Protein AF-A0A096H043-F1 (afdb_monomer_lite)

Radius of gyration: 23.47 Å; chains: 1; bounding box: 69×24×52 Å

pLDDT: mean 88.76, std 13.96, range [40.0, 97.38]

Organism: Comamonas testosteroni (NCBI:txid285)

Foldseek 3Di:
DLVVLLVVLLVQLVVQLVVDDPVVCVVQVVDSLSSGDPVSNVSNVVSVVPDDDPVVVVVVVVVVVVVVVVVVVPDDPDPPDD

Sequence (82 aa):
MVVQRIDEISALGEGRKREASDRFVALHGGATVDFLTQEELAEMHTLKMKLPTFTQLRQEANERLKARIASRKRGPKANSVV

Structure (mmCIF, N/CA/C/O backbone):
data_AF-A0A096H043-F1
#
_entry.id   AF-A0A096H043-F1
#
loop_
_atom_site.group_PDB
_atom_site.id
_atom_site.type_symbol
_atom_site.label_atom_id
_atom_site.label_alt_id
_atom_site.label_comp_id
_atom_site.label_asym_id
_atom_site.label_entity_id
_atom_site.label_seq_id
_atom_site.pdbx_PDB_ins_code
_atom_site.Cartn_x
_atom_site.Cartn_y
_atom_site.Cartn_z
_atom_site.occupancy
_atom_site.B_iso_or_equiv
_atom_site.auth_seq_id
_atom_site.auth_comp_id
_atom_site.auth_asym_id
_atom_site.auth_atom_id
_atom_site.pdbx_PDB_model_num
ATOM 1 N N . MET A 1 1 ? -12.930 4.005 -6.939 1.00 81.56 1 MET A N 1
ATOM 2 C CA . MET A 1 1 ? -12.666 4.244 -5.487 1.00 81.56 1 MET A CA 1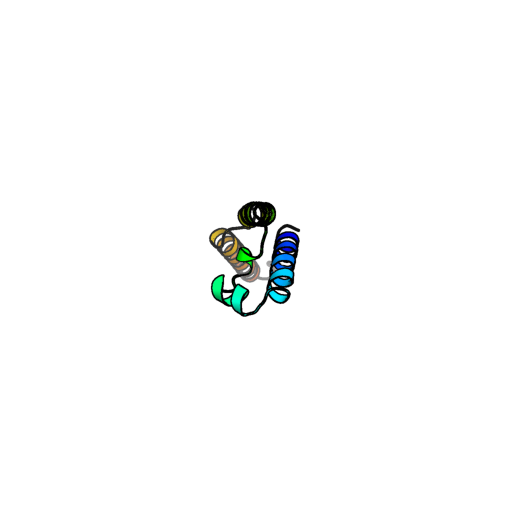
ATOM 3 C C . MET A 1 1 ? -11.159 4.405 -5.256 1.00 81.56 1 MET A C 1
ATOM 5 O O . MET A 1 1 ? -10.410 3.910 -6.082 1.00 81.56 1 MET A O 1
ATOM 9 N N . VAL A 1 2 ? -10.690 5.065 -4.180 1.00 91.44 2 VAL A N 1
ATOM 10 C CA . VAL A 1 2 ? -9.234 5.273 -3.930 1.00 91.44 2 VAL A CA 1
ATOM 11 C C . VAL A 1 2 ? -8.459 3.950 -3.917 1.00 91.44 2 VAL A C 1
ATOM 13 O O . VAL A 1 2 ? -7.439 3.844 -4.584 1.00 91.44 2 VAL A O 1
ATOM 16 N N . VAL A 1 3 ? -8.983 2.934 -3.224 1.00 93.75 3 VAL A N 1
ATOM 17 C CA . VAL A 1 3 ? -8.381 1.588 -3.161 1.00 93.75 3 VAL A CA 1
ATOM 18 C C . VAL A 1 3 ? 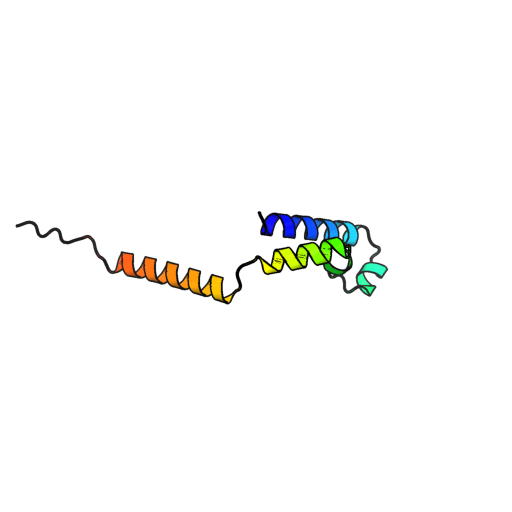-8.293 0.952 -4.550 1.00 93.75 3 VAL A C 1
ATOM 20 O O . VAL A 1 3 ? -7.215 0.556 -4.961 1.00 93.75 3 VAL A O 1
ATOM 23 N N . GLN A 1 4 ? -9.383 0.981 -5.319 1.00 96.38 4 GLN A N 1
ATOM 24 C CA . GLN A 1 4 ? -9.411 0.451 -6.687 1.00 96.38 4 GLN A CA 1
ATOM 25 C C . GLN A 1 4 ? -8.323 1.067 -7.580 1.00 96.38 4 GLN A C 1
ATOM 27 O O . GLN A 1 4 ? -7.683 0.356 -8.345 1.00 96.38 4 GLN A O 1
ATOM 32 N N . ARG A 1 5 ? -8.066 2.376 -7.456 1.00 96.44 5 ARG A N 1
ATOM 33 C CA . ARG A 1 5 ? -7.007 3.031 -8.234 1.00 96.44 5 ARG A CA 1
ATOM 34 C C . ARG A 1 5 ? -5.603 2.599 -7.792 1.00 96.44 5 ARG A C 1
ATOM 36 O O . ARG A 1 5 ? -4.721 2.444 -8.628 1.00 96.44 5 ARG A O 1
ATOM 43 N N . ILE A 1 6 ? -5.394 2.380 -6.493 1.00 96.38 6 ILE A N 1
ATOM 44 C CA . ILE A 1 6 ? -4.139 1.813 -5.972 1.00 96.38 6 ILE A CA 1
ATOM 45 C C . ILE A 1 6 ? -3.929 0.392 -6.515 1.00 96.38 6 ILE A C 1
ATOM 47 O O . ILE A 1 6 ? -2.809 0.052 -6.899 1.00 96.38 6 ILE A O 1
ATOM 51 N N . ASP A 1 7 ? -4.992 -0.411 -6.584 1.00 96.62 7 ASP A N 1
ATOM 52 C CA . ASP A 1 7 ? -4.938 -1.774 -7.119 1.00 96.62 7 ASP A CA 1
ATOM 53 C C . ASP A 1 7 ? -4.588 -1.770 -8.613 1.00 96.62 7 ASP A C 1
ATOM 55 O O . ASP A 1 7 ? -3.735 -2.543 -9.044 1.00 96.62 7 ASP A O 1
ATOM 59 N N . GLU A 1 8 ? -5.174 -0.856 -9.393 1.00 97.25 8 GLU A N 1
ATOM 60 C CA . GLU A 1 8 ? -4.849 -0.666 -10.813 1.00 97.25 8 GLU A CA 1
ATOM 61 C C . GLU A 1 8 ? -3.367 -0.326 -11.027 1.00 97.25 8 GLU A C 1
ATOM 63 O O . GLU A 1 8 ? -2.701 -0.972 -11.835 1.00 97.25 8 GLU A O 1
ATOM 68 N N . ILE A 1 9 ? -2.825 0.646 -10.282 1.00 96.56 9 ILE A N 1
ATOM 69 C CA . ILE A 1 9 ? -1.405 1.027 -10.383 1.00 96.56 9 ILE A CA 1
ATOM 70 C C . ILE A 1 9 ? -0.509 -0.150 -9.981 1.00 96.56 9 ILE A C 1
ATOM 72 O O . ILE A 1 9 ? 0.472 -0.455 -10.657 1.00 96.56 9 ILE A O 1
ATOM 76 N N . SER A 1 10 ? -0.871 -0.860 -8.911 1.00 96.19 10 SER A N 1
ATOM 77 C CA . SER A 1 10 ? -0.128 -2.041 -8.461 1.00 96.19 10 SER A CA 1
ATOM 78 C C . SER A 1 10 ? -0.138 -3.151 -9.517 1.00 96.19 10 SER A C 1
ATOM 80 O O . SER A 1 10 ? 0.885 -3.792 -9.748 1.00 96.19 10 SER A O 1
ATOM 82 N N . ALA A 1 11 ? -1.264 -3.349 -10.208 1.00 97.06 11 ALA A N 1
ATOM 83 C CA . ALA A 1 11 ? -1.385 -4.323 -11.287 1.00 97.06 11 ALA A CA 1
ATOM 84 C C . ALA A 1 11 ? -0.510 -3.973 -12.502 1.00 97.06 11 ALA A C 1
ATOM 86 O O . ALA A 1 11 ? 0.061 -4.881 -13.105 1.00 97.06 11 ALA A O 1
ATOM 87 N N . LEU A 1 12 ? -0.351 -2.684 -12.833 1.00 96.88 12 LEU A N 1
ATOM 88 C CA . LEU A 1 12 ? 0.574 -2.237 -13.884 1.00 96.88 12 LEU A CA 1
ATOM 89 C C . LEU A 1 12 ? 2.027 -2.586 -13.538 1.00 96.88 12 LEU A C 1
ATOM 91 O O . LEU A 1 12 ? 2.730 -3.173 -14.362 1.00 96.88 12 LEU A O 1
ATOM 95 N N . GLY A 1 13 ? 2.458 -2.279 -12.310 1.00 95.94 13 GLY A N 1
ATOM 96 C CA . GLY A 1 13 ? 3.799 -2.627 -11.831 1.00 95.94 13 GLY A CA 1
ATOM 97 C C . GLY A 1 13 ? 4.039 -4.138 -11.819 1.00 95.94 13 GLY A C 1
ATOM 98 O O . GLY A 1 13 ? 5.083 -4.602 -12.272 1.00 95.94 13 GLY A O 1
ATOM 99 N N . GLU A 1 14 ? 3.051 -4.926 -11.385 1.00 95.44 14 GLU A N 1
ATOM 100 C CA . GLU A 1 14 ? 3.129 -6.392 -11.436 1.00 95.44 14 GLU A CA 1
ATOM 101 C C . GLU A 1 14 ? 3.175 -6.933 -12.869 1.00 95.44 14 GLU A C 1
ATOM 103 O O . GLU A 1 14 ? 3.888 -7.900 -13.129 1.00 95.44 14 GLU A O 1
ATOM 108 N N . GLY A 1 15 ? 2.452 -6.320 -13.809 1.00 95.81 15 GLY A N 1
ATOM 109 C CA . GLY A 1 15 ? 2.526 -6.670 -15.228 1.00 95.81 15 GLY A CA 1
ATOM 110 C C . GLY A 1 15 ? 3.944 -6.500 -15.771 1.00 95.81 15 GLY A C 1
ATOM 111 O O . GLY A 1 15 ? 4.541 -7.459 -16.257 1.00 95.81 15 GLY A O 1
ATOM 112 N N . ARG A 1 16 ? 4.532 -5.316 -15.574 1.00 95.19 16 ARG A N 1
ATOM 113 C CA . ARG A 1 16 ? 5.904 -5.019 -16.021 1.00 95.19 16 ARG A CA 1
ATOM 114 C C . ARG A 1 16 ? 6.948 -5.890 -15.334 1.00 95.19 16 ARG A C 1
ATOM 116 O O . ARG A 1 16 ? 7.907 -6.317 -15.967 1.00 95.19 16 ARG A O 1
ATOM 123 N N . LYS A 1 17 ? 6.758 -6.195 -14.050 1.00 94.88 17 LYS A N 1
ATOM 124 C CA . LYS A 1 17 ? 7.630 -7.114 -13.314 1.00 94.88 17 LYS A CA 1
ATOM 125 C C . LYS A 1 17 ? 7.631 -8.518 -13.917 1.00 94.88 17 LYS A C 1
ATOM 127 O O . LYS A 1 17 ? 8.693 -9.122 -13.999 1.00 94.88 17 LYS A O 1
ATOM 132 N N . ARG A 1 18 ? 6.474 -9.036 -14.342 1.00 93.31 18 ARG A N 1
ATOM 133 C CA . ARG A 1 18 ? 6.379 -10.352 -15.004 1.00 93.31 18 ARG A CA 1
ATOM 134 C C . ARG A 1 18 ? 7.014 -10.369 -16.390 1.00 93.31 18 ARG A C 1
ATOM 136 O O . ARG A 1 18 ? 7.467 -11.418 -16.827 1.00 93.31 18 ARG A O 1
AT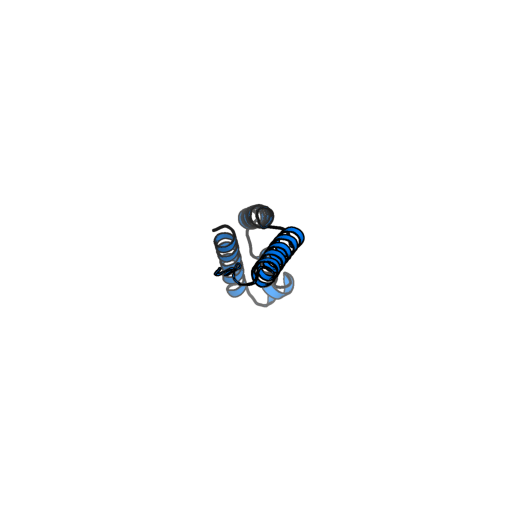OM 143 N N . GLU A 1 19 ? 7.017 -9.233 -17.079 1.00 95.06 19 GLU A N 1
ATOM 144 C CA . GLU A 1 19 ? 7.668 -9.077 -18.384 1.00 95.06 19 GLU A CA 1
ATOM 145 C C . GLU A 1 19 ? 9.189 -8.882 -18.264 1.00 95.06 19 GLU A C 1
ATOM 147 O O . GLU A 1 19 ? 9.929 -9.133 -19.216 1.00 95.06 19 GLU A O 1
ATOM 152 N N . ALA A 1 20 ? 9.677 -8.450 -17.098 1.00 92.19 20 ALA A N 1
ATOM 153 C CA . ALA A 1 20 ? 11.096 -8.267 -16.839 1.00 92.19 20 ALA A CA 1
ATOM 154 C C . ALA A 1 20 ? 11.830 -9.605 -16.647 1.00 92.19 20 ALA A C 1
ATOM 156 O O . ALA A 1 20 ? 11.295 -10.572 -16.115 1.00 92.19 20 ALA A O 1
ATOM 157 N N . SER A 1 21 ? 13.108 -9.648 -17.036 1.00 92.38 21 SER A N 1
ATOM 158 C CA . SER A 1 21 ? 13.946 -10.834 -16.809 1.00 92.38 21 SER A CA 1
ATOM 159 C C . SER A 1 21 ? 14.168 -11.107 -15.317 1.00 92.38 21 SER A C 1
ATOM 161 O O . SER A 1 21 ? 14.368 -10.167 -14.545 1.00 92.38 21 SER A O 1
ATOM 163 N N . ASP A 1 22 ? 14.282 -12.379 -14.929 1.00 90.00 22 ASP A N 1
ATOM 164 C CA . ASP A 1 22 ? 14.553 -12.786 -13.540 1.00 90.00 22 ASP A CA 1
ATOM 165 C C . ASP A 1 22 ? 15.792 -12.100 -12.946 1.00 90.00 22 ASP A C 1
ATOM 167 O O . ASP A 1 22 ? 15.804 -11.701 -11.782 1.00 90.00 22 ASP A O 1
ATOM 171 N N . ARG A 1 23 ? 16.835 -11.896 -13.764 1.00 92.38 23 ARG A N 1
ATOM 172 C CA . ARG A 1 23 ? 18.056 -11.193 -13.348 1.00 92.38 23 ARG A CA 1
ATOM 173 C C . ARG A 1 23 ? 17.789 -9.726 -13.013 1.00 92.38 23 ARG A C 1
ATOM 175 O O . ARG A 1 23 ? 18.349 -9.215 -12.047 1.00 92.38 23 ARG A O 1
ATOM 182 N N . PHE A 1 24 ? 16.960 -9.056 -13.808 1.0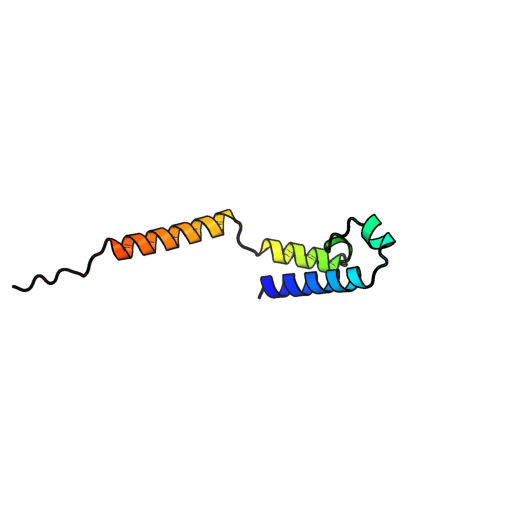0 90.00 24 PHE A N 1
ATOM 183 C CA . PHE A 1 24 ? 16.561 -7.674 -13.554 1.00 90.00 24 PHE A CA 1
ATOM 184 C C . PHE A 1 24 ? 15.697 -7.587 -12.292 1.00 90.00 24 PHE A C 1
ATOM 186 O O . PHE A 1 24 ? 15.956 -6.759 -11.423 1.00 90.00 24 PHE A O 1
ATOM 193 N N . VAL A 1 25 ? 14.736 -8.501 -12.134 1.00 92.31 25 VAL A N 1
ATOM 194 C CA . VAL A 1 25 ? 13.875 -8.556 -10.944 1.00 92.31 25 VAL A CA 1
ATOM 195 C C . VAL A 1 25 ? 14.689 -8.781 -9.669 1.00 92.31 25 VAL A C 1
ATOM 197 O O . VAL A 1 25 ? 14.466 -8.090 -8.675 1.00 92.31 25 VAL A O 1
ATOM 200 N N . ALA A 1 26 ? 15.666 -9.691 -9.702 1.00 90.81 26 ALA A N 1
ATOM 201 C CA . ALA A 1 26 ? 16.551 -9.958 -8.572 1.00 90.81 26 ALA A CA 1
ATOM 202 C C . ALA A 1 26 ? 17.413 -8.742 -8.193 1.00 90.81 26 ALA A C 1
ATOM 204 O O . ALA A 1 26 ? 17.614 -8.483 -7.008 1.00 90.81 26 ALA A O 1
ATOM 205 N N . LEU A 1 27 ? 17.891 -7.974 -9.181 1.00 91.94 27 LEU A N 1
ATOM 206 C CA . LEU A 1 27 ? 18.686 -6.766 -8.943 1.00 91.94 27 LEU A CA 1
ATOM 207 C C . LEU A 1 27 ? 17.877 -5.672 -8.231 1.00 91.94 27 LEU A C 1
ATOM 209 O O . LEU A 1 27 ? 18.403 -4.989 -7.358 1.00 91.94 27 LEU A O 1
ATOM 213 N N . HIS A 1 28 ? 16.600 -5.536 -8.587 1.00 86.50 28 HIS A N 1
ATOM 214 C CA . HIS A 1 28 ? 15.692 -4.533 -8.033 1.00 86.50 28 HIS A CA 1
ATOM 215 C C . HIS A 1 28 ? 14.938 -5.014 -6.780 1.00 86.50 28 HIS A C 1
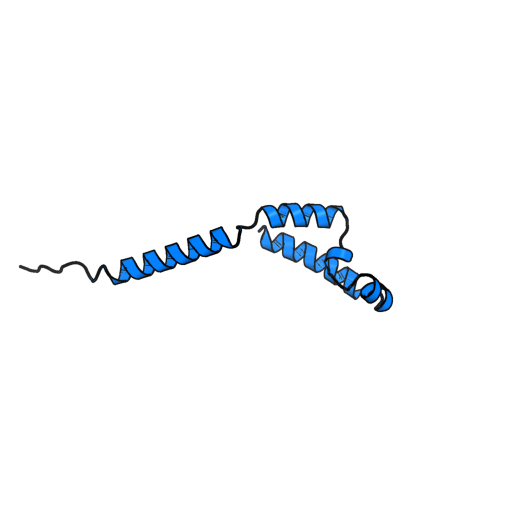ATOM 217 O O . HIS A 1 28 ? 13.979 -4.387 -6.360 1.00 86.50 28 HIS A O 1
ATOM 223 N N . GLY A 1 29 ? 15.322 -6.143 -6.171 1.00 85.56 29 GLY A N 1
ATOM 224 C CA . GLY A 1 29 ? 14.691 -6.639 -4.937 1.00 85.56 29 GLY A CA 1
ATOM 225 C C . GLY A 1 29 ? 13.247 -7.135 -5.102 1.00 85.56 29 GLY A C 1
ATOM 226 O O . GLY A 1 29 ? 12.615 -7.541 -4.128 1.00 85.56 29 GLY A O 1
ATOM 227 N N . GLY A 1 30 ? 12.725 -7.139 -6.332 1.00 87.44 30 GLY A N 1
ATOM 228 C CA . GLY A 1 30 ? 11.423 -7.689 -6.687 1.00 87.44 30 GLY A CA 1
ATOM 229 C C . GLY A 1 30 ? 10.212 -6.954 -6.111 1.00 87.44 30 GLY A C 1
ATOM 230 O O . GLY A 1 30 ? 9.104 -7.498 -6.194 1.00 87.44 30 GLY A O 1
ATOM 231 N N . ALA A 1 31 ? 10.369 -5.755 -5.544 1.00 91.31 31 ALA A N 1
ATOM 232 C CA . ALA A 1 31 ? 9.229 -4.985 -5.071 1.00 91.31 31 ALA A CA 1
ATOM 233 C C . ALA A 1 31 ? 8.506 -4.334 -6.258 1.00 91.31 31 ALA A C 1
ATOM 235 O O . ALA A 1 31 ? 9.119 -3.755 -7.146 1.00 91.31 31 ALA A O 1
ATOM 236 N N . THR A 1 32 ? 7.174 -4.408 -6.277 1.00 92.38 32 THR A N 1
ATOM 237 C CA . THR A 1 32 ? 6.335 -3.881 -7.369 1.00 92.38 32 THR A CA 1
ATOM 238 C C . THR A 1 32 ? 6.578 -2.393 -7.637 1.00 92.38 32 THR A C 1
ATOM 240 O O . THR A 1 32 ? 6.460 -1.936 -8.769 1.00 92.38 32 THR A O 1
ATOM 243 N N . VAL A 1 33 ? 6.937 -1.640 -6.593 1.00 92.12 33 VAL A N 1
ATOM 244 C CA . VAL A 1 33 ? 7.195 -0.195 -6.663 1.00 92.12 33 VAL A CA 1
ATOM 245 C C . VAL A 1 33 ? 8.377 0.158 -7.563 1.00 92.12 33 VAL A C 1
ATOM 247 O O . VAL A 1 33 ? 8.367 1.231 -8.154 1.00 92.12 33 VAL A O 1
ATOM 250 N N . ASP A 1 34 ? 9.342 -0.748 -7.728 1.00 93.19 34 ASP A N 1
ATOM 251 C CA . ASP A 1 34 ? 10.527 -0.524 -8.564 1.00 93.19 34 ASP A CA 1
ATOM 252 C C . ASP A 1 34 ? 10.226 -0.649 -10.067 1.00 93.19 34 ASP A C 1
ATOM 254 O O . ASP A 1 34 ? 11.051 -0.293 -10.905 1.00 93.19 34 ASP A O 1
ATOM 258 N N . PHE A 1 35 ? 9.029 -1.131 -10.417 1.00 94.31 35 PHE A N 1
ATOM 259 C CA . PHE A 1 35 ? 8.547 -1.294 -11.794 1.00 94.31 35 PHE A CA 1
ATOM 260 C C . PHE A 1 35 ? 7.520 -0.225 -12.191 1.00 94.31 35 PHE A C 1
ATOM 262 O O . PHE A 1 35 ? 6.929 -0.282 -13.275 1.00 94.31 35 PHE A O 1
ATOM 269 N N . LEU A 1 36 ? 7.279 0.746 -11.313 1.00 94.81 36 LEU A N 1
ATOM 270 C CA . LEU A 1 36 ? 6.398 1.875 -11.573 1.00 94.81 36 LEU A CA 1
ATOM 271 C C . LEU A 1 36 ? 7.181 3.058 -12.136 1.00 94.81 36 LEU A C 1
ATOM 273 O O . LEU A 1 36 ? 8.361 3.245 -11.838 1.00 94.81 36 LEU A O 1
ATOM 277 N N . THR A 1 37 ? 6.511 3.881 -12.938 1.00 96.06 37 THR A N 1
ATOM 278 C CA . THR A 1 37 ? 7.078 5.167 -13.354 1.00 96.06 37 THR A CA 1
ATOM 279 C C . THR A 1 37 ? 7.068 6.155 -12.186 1.00 96.06 37 THR A C 1
ATOM 281 O O . THR A 1 37 ? 6.399 5.944 -11.168 1.00 96.06 37 THR A O 1
ATOM 284 N N . GLN A 1 38 ? 7.794 7.270 -12.314 1.00 96.00 38 GLN A N 1
ATOM 285 C CA . GLN A 1 38 ? 7.775 8.297 -11.269 1.00 96.00 38 GLN A CA 1
ATOM 286 C C . GLN A 1 38 ? 6.386 8.919 -11.088 1.00 96.00 38 GLN A C 1
ATOM 288 O O . GLN A 1 38 ? 5.986 9.204 -9.960 1.00 96.00 38 GLN A O 1
ATOM 293 N N . GLU A 1 39 ? 5.631 9.088 -12.174 1.00 97.38 39 GLU A N 1
ATOM 294 C CA . GLU A 1 39 ? 4.268 9.616 -12.140 1.00 97.38 39 GLU A CA 1
ATOM 295 C C . GLU A 1 39 ? 3.329 8.672 -11.384 1.00 97.38 39 GLU A C 1
ATOM 297 O O . GLU A 1 39 ? 2.559 9.113 -10.533 1.00 97.38 39 GLU A O 1
ATOM 302 N N . GLU A 1 40 ? 3.435 7.367 -11.634 1.00 97.19 40 GLU A N 1
ATOM 303 C CA . GLU A 1 40 ? 2.640 6.343 -10.951 1.00 97.19 40 GLU A CA 1
ATOM 304 C C . GLU A 1 40 ? 3.003 6.226 -9.468 1.00 97.19 40 GLU A C 1
ATOM 306 O O . GLU A 1 40 ? 2.121 6.062 -8.622 1.00 97.19 40 GLU A O 1
ATOM 311 N N . LEU A 1 41 ? 4.289 6.351 -9.125 1.00 95.88 41 LEU A N 1
ATOM 312 C CA . LEU A 1 41 ? 4.740 6.397 -7.734 1.00 95.88 41 LEU A CA 1
ATOM 313 C C . LEU A 1 41 ? 4.193 7.624 -7.004 1.00 95.88 41 LEU A C 1
ATOM 315 O O . LEU A 1 41 ? 3.702 7.497 -5.877 1.00 95.88 41 LEU A O 1
ATOM 319 N N . ALA A 1 42 ? 4.244 8.796 -7.640 1.00 96.94 42 ALA A N 1
ATOM 320 C CA . ALA A 1 42 ? 3.690 10.025 -7.088 1.00 96.94 42 ALA A CA 1
ATOM 321 C C . ALA A 1 42 ? 2.170 9.912 -6.901 1.00 96.94 42 ALA A C 1
ATOM 323 O O . ALA A 1 42 ? 1.654 10.226 -5.825 1.00 96.94 42 ALA A O 1
ATOM 324 N N . GLU A 1 43 ? 1.458 9.388 -7.905 1.00 96.75 43 GLU A N 1
ATOM 325 C CA . GLU A 1 43 ? 0.019 9.138 -7.822 1.00 96.75 43 GLU A CA 1
ATOM 326 C C . GLU A 1 43 ? -0.298 8.172 -6.672 1.00 96.75 43 GLU A C 1
ATOM 328 O O . GLU A 1 43 ? -1.138 8.470 -5.817 1.00 96.75 43 GLU A O 1
ATOM 333 N N . MET A 1 44 ? 0.417 7.048 -6.585 1.00 95.62 44 MET A N 1
ATOM 334 C CA . MET A 1 44 ? 0.222 6.064 -5.525 1.00 95.62 44 MET A CA 1
ATOM 335 C C . MET A 1 44 ? 0.500 6.646 -4.136 1.00 95.62 44 MET A C 1
ATOM 337 O O . MET A 1 44 ? -0.241 6.351 -3.196 1.00 95.62 44 MET A O 1
ATOM 341 N N . HIS A 1 45 ? 1.521 7.491 -3.983 1.00 95.62 45 HIS A N 1
ATOM 342 C CA . HIS A 1 45 ? 1.785 8.194 -2.729 1.00 95.62 45 HIS A CA 1
ATOM 343 C C . HIS A 1 45 ? 0.607 9.104 -2.344 1.00 95.62 45 HIS A C 1
ATOM 345 O O . HIS A 1 45 ? 0.085 9.006 -1.231 1.00 95.62 45 HIS A O 1
ATOM 351 N N . THR A 1 46 ? 0.120 9.929 -3.276 1.00 96.81 46 THR A N 1
ATOM 352 C CA . THR A 1 46 ? -1.042 10.801 -3.049 1.00 96.81 46 THR A CA 1
ATOM 353 C C . THR A 1 46 ? -2.303 10.009 -2.706 1.00 96.81 46 THR A C 1
ATOM 355 O O . THR A 1 46 ? -3.077 10.429 -1.845 1.00 96.81 46 THR A O 1
ATOM 358 N N . LEU A 1 47 ? -2.529 8.861 -3.346 1.00 96.00 47 LEU A N 1
ATOM 359 C CA . LEU A 1 47 ? -3.672 7.995 -3.054 1.00 96.00 47 LEU A CA 1
ATOM 360 C C . LEU A 1 47 ? -3.559 7.344 -1.673 1.00 96.00 47 LEU A C 1
ATOM 362 O O . LEU A 1 47 ? -4.537 7.340 -0.928 1.00 96.00 47 LEU A O 1
ATOM 366 N N . LYS A 1 48 ? -2.373 6.852 -1.297 1.00 94.31 48 LYS A N 1
ATOM 367 C CA . LYS A 1 48 ? -2.126 6.267 0.031 1.00 94.31 48 LYS A CA 1
ATOM 368 C C . LYS A 1 48 ? -2.337 7.283 1.151 1.00 94.31 48 LYS A C 1
ATOM 370 O O . LYS A 1 48 ? -2.912 6.927 2.173 1.00 94.31 48 LYS A O 1
ATOM 375 N N . MET A 1 49 ? -1.975 8.548 0.936 1.00 94.88 49 MET A N 1
ATOM 376 C CA . MET A 1 49 ? -2.229 9.627 1.901 1.00 94.88 49 MET A CA 1
ATOM 377 C C . MET A 1 49 ? -3.718 9.943 2.109 1.00 94.88 49 MET A C 1
ATOM 379 O O . MET A 1 49 ? -4.076 10.552 3.113 1.00 94.88 49 MET A O 1
ATOM 383 N N . LYS A 1 50 ? -4.600 9.527 1.191 1.00 95.19 50 LYS A N 1
ATOM 384 C CA . LYS A 1 50 ? -6.060 9.658 1.349 1.00 95.19 50 LYS A CA 1
ATOM 385 C C . LYS A 1 50 ? -6.679 8.504 2.141 1.00 95.19 50 LYS A C 1
ATOM 387 O O . LYS A 1 50 ? -7.866 8.568 2.456 1.00 95.19 50 LYS A O 1
ATOM 392 N N . LEU A 1 51 ? -5.926 7.436 2.415 1.00 94.25 51 LEU A N 1
ATOM 393 C CA . LEU A 1 51 ? -6.428 6.306 3.188 1.00 94.25 51 LEU A CA 1
ATOM 394 C C . LEU A 1 51 ? -6.485 6.658 4.679 1.00 94.25 51 LEU A C 1
ATOM 396 O O . LEU A 1 51 ? -5.610 7.368 5.182 1.00 94.25 51 LEU A O 1
ATOM 400 N N . PRO A 1 52 ? -7.487 6.143 5.409 1.00 94.25 52 PRO A N 1
ATOM 401 C CA . PRO A 1 52 ? -7.524 6.302 6.849 1.00 94.25 52 PRO A CA 1
ATOM 402 C C . PRO A 1 52 ? -6.314 5.613 7.481 1.00 94.25 52 PRO A C 1
ATOM 404 O O . PRO A 1 52 ? -5.889 4.526 7.081 1.00 94.25 52 PRO A O 1
ATOM 407 N N . THR A 1 53 ? -5.769 6.247 8.509 1.00 94.19 53 THR A N 1
ATOM 408 C CA . THR A 1 53 ? -4.694 5.665 9.310 1.00 94.19 53 THR A CA 1
ATOM 409 C C . THR A 1 53 ? -5.205 4.457 10.095 1.00 94.19 53 THR A C 1
ATOM 411 O O . THR A 1 53 ? -6.390 4.353 10.427 1.00 94.19 53 THR A O 1
ATOM 414 N N . PHE A 1 54 ? -4.294 3.565 10.487 1.00 93.38 54 PHE A N 1
ATOM 415 C CA . PHE A 1 54 ? -4.636 2.440 11.360 1.00 93.38 54 PHE A CA 1
ATOM 416 C C . PHE A 1 54 ? -5.334 2.890 12.653 1.00 93.38 54 PHE A C 1
ATOM 418 O O . PHE A 1 54 ? -6.292 2.261 13.100 1.00 93.38 54 PHE A O 1
ATOM 425 N N . THR A 1 55 ? -4.886 4.001 13.243 1.00 95.38 55 THR A N 1
ATOM 426 C CA . THR A 1 55 ? -5.478 4.553 14.467 1.00 95.38 55 THR A CA 1
ATOM 427 C C . THR A 1 55 ? -6.942 4.937 14.267 1.00 95.38 55 THR A C 1
ATOM 429 O O . THR A 1 55 ? -7.769 4.581 15.106 1.00 95.38 55 THR A O 1
ATOM 432 N N . GLN A 1 56 ? -7.274 5.592 13.150 1.00 94.00 56 GLN A N 1
ATOM 433 C CA . GLN A 1 56 ? -8.655 5.951 12.805 1.00 94.00 56 GLN A CA 1
ATOM 434 C C . GLN A 1 56 ? -9.518 4.697 12.628 1.00 94.00 56 GLN A C 1
ATOM 436 O O . GLN A 1 56 ? -10.544 4.554 13.290 1.00 94.00 56 GLN A O 1
ATOM 441 N N . LEU A 1 57 ? -9.044 3.722 11.846 1.00 95.12 57 LEU A N 1
ATOM 442 C CA . LEU A 1 57 ? -9.758 2.456 11.637 1.00 95.12 57 LEU A CA 1
ATOM 443 C C . LEU A 1 57 ? -10.000 1.695 12.950 1.00 95.12 57 LEU A C 1
ATOM 445 O O . LEU A 1 57 ? -11.070 1.121 13.172 1.00 95.12 57 LEU A O 1
ATOM 449 N N . ARG A 1 58 ? -9.014 1.706 13.854 1.00 96.56 58 ARG A N 1
ATOM 450 C CA . ARG A 1 58 ? -9.128 1.095 15.183 1.00 96.56 58 ARG A CA 1
ATOM 451 C C . ARG A 1 58 ? -10.162 1.814 16.053 1.00 96.56 58 ARG A C 1
ATOM 453 O O . ARG A 1 58 ? -10.916 1.147 16.763 1.00 96.56 58 ARG A O 1
ATOM 460 N N . GLN A 1 59 ? -10.202 3.146 16.027 1.00 96.69 59 GLN A N 1
ATOM 461 C CA . GLN A 1 59 ? -11.195 3.938 16.760 1.00 96.69 59 GLN A CA 1
ATOM 462 C C . GLN A 1 59 ? -12.612 3.648 16.255 1.00 96.69 59 GLN A C 1
ATOM 464 O O . GLN A 1 59 ? -13.461 3.252 17.054 1.00 96.69 59 GLN A O 1
ATOM 469 N N . GLU A 1 60 ? -12.834 3.696 14.941 1.00 95.50 60 GLU A N 1
ATOM 470 C CA . GLU A 1 60 ? -14.123 3.371 14.316 1.00 95.50 60 GLU A CA 1
ATOM 471 C C . GLU A 1 60 ? -14.587 1.942 14.646 1.00 95.50 60 GLU A C 1
ATOM 473 O O . GLU A 1 60 ? -15.763 1.685 14.916 1.00 95.50 60 GLU A O 1
ATOM 478 N N . ALA A 1 61 ? -13.670 0.968 14.645 1.00 95.62 61 ALA A N 1
ATOM 479 C CA . ALA A 1 61 ? -13.981 -0.404 15.044 1.00 95.62 61 ALA A CA 1
ATOM 480 C C . ALA A 1 61 ? -14.420 -0.492 16.517 1.00 95.62 61 ALA A C 1
ATOM 482 O O . ALA A 1 61 ? -15.410 -1.160 16.833 1.00 95.62 61 ALA A O 1
ATOM 483 N N . ASN A 1 62 ? -13.726 0.212 17.414 1.00 96.62 62 ASN A N 1
ATOM 484 C CA . ASN A 1 62 ? -14.076 0.258 18.832 1.00 96.62 62 ASN A CA 1
ATOM 485 C C . ASN A 1 62 ? -15.431 0.932 19.072 1.00 96.62 62 ASN A C 1
ATOM 487 O O . ASN A 1 62 ? -16.211 0.463 19.901 1.00 96.62 62 ASN A O 1
ATOM 491 N N . GLU A 1 63 ? -15.734 2.011 18.356 1.00 96.88 63 GLU A N 1
ATOM 492 C CA . GLU A 1 63 ? -17.021 2.705 18.441 1.00 96.88 63 GLU A CA 1
ATOM 493 C C . GLU A 1 63 ? -18.173 1.813 17.980 1.00 96.88 63 GLU A C 1
ATOM 495 O O . GLU A 1 63 ? -19.161 1.666 18.705 1.00 96.88 63 GLU A O 1
ATOM 500 N N . ARG A 1 64 ? -18.009 1.110 16.850 1.00 95.00 64 ARG A N 1
ATOM 501 C CA . ARG A 1 64 ? -18.978 0.103 16.383 1.00 95.00 64 ARG A CA 1
ATOM 502 C C . ARG A 1 64 ? -19.213 -0.989 17.427 1.00 95.00 64 ARG A C 1
ATOM 504 O O . ARG A 1 64 ? -20.357 -1.379 17.673 1.00 95.00 64 ARG A O 1
ATOM 511 N N . LEU A 1 65 ? -18.153 -1.466 18.082 1.00 95.44 65 LEU A N 1
ATOM 512 C CA . LEU A 1 65 ? -18.270 -2.470 19.140 1.00 95.44 65 LEU A CA 1
ATOM 513 C C . LEU A 1 65 ? -19.020 -1.927 20.365 1.00 95.44 65 LEU A C 1
ATOM 515 O O . LEU A 1 65 ? -19.920 -2.600 20.873 1.00 95.44 65 LEU A O 1
ATOM 519 N N . LYS A 1 66 ? -18.693 -0.711 20.817 1.00 94.25 66 LYS A N 1
ATOM 520 C CA . LYS A 1 66 ? -19.380 -0.045 21.934 1.00 94.25 66 LYS A CA 1
ATOM 521 C C . LYS A 1 66 ? -20.865 0.154 21.635 1.00 94.25 66 LYS A C 1
ATOM 523 O O . LYS A 1 66 ? -21.690 -0.186 22.481 1.00 94.25 66 LYS A O 1
ATOM 528 N N . ALA A 1 67 ? -21.208 0.615 20.431 1.00 93.00 67 ALA A N 1
ATOM 529 C CA . ALA A 1 67 ? -22.593 0.766 19.989 1.00 93.00 67 ALA A CA 1
ATOM 530 C C . ALA A 1 67 ? -23.349 -0.573 20.025 1.00 93.00 67 ALA A C 1
ATOM 532 O O . ALA A 1 67 ? -24.455 -0.648 20.563 1.00 93.00 67 ALA A O 1
ATOM 533 N N . ARG A 1 68 ? -22.716 -1.657 19.553 1.00 90.75 68 ARG A N 1
ATOM 534 C CA . ARG A 1 68 ? -23.282 -3.016 19.595 1.00 90.75 68 ARG A CA 1
ATOM 535 C C . ARG A 1 68 ? -23.467 -3.551 21.019 1.00 90.75 68 ARG A C 1
ATOM 537 O O . ARG A 1 68 ? -24.402 -4.299 21.279 1.00 90.75 68 ARG A O 1
ATOM 544 N N . ILE A 1 69 ? -22.577 -3.220 21.952 1.00 91.56 69 ILE A N 1
ATOM 545 C CA . ILE A 1 69 ? -22.726 -3.613 23.362 1.00 91.56 69 ILE A CA 1
ATOM 546 C C . ILE A 1 69 ? -23.841 -2.796 24.027 1.00 91.56 69 ILE A C 1
ATOM 548 O O . ILE A 1 69 ? -24.662 -3.354 24.753 1.00 91.56 69 ILE A O 1
ATOM 552 N N . ALA A 1 70 ? -23.901 -1.490 23.765 1.00 88.88 70 ALA A N 1
ATOM 553 C CA . ALA A 1 70 ? -24.932 -0.610 24.306 1.00 88.88 70 ALA A CA 1
ATOM 554 C C . ALA A 1 70 ? -26.339 -1.015 23.839 1.00 88.88 70 ALA A C 1
ATOM 556 O O . ALA A 1 70 ? -27.269 -1.017 24.647 1.00 88.88 70 ALA A O 1
ATOM 557 N N . SER A 1 71 ? -26.489 -1.425 22.573 1.00 84.44 71 SER A N 1
ATOM 558 C CA . SER A 1 71 ? -27.765 -1.923 22.047 1.00 84.44 71 SER A CA 1
ATOM 559 C C . SER A 1 71 ? -28.219 -3.230 22.701 1.00 84.44 71 SER A C 1
ATOM 561 O O . SER A 1 71 ? -29.416 -3.448 22.818 1.00 84.44 71 SER A O 1
ATOM 563 N N . ARG A 1 72 ? -27.291 -4.069 23.184 1.00 79.38 72 ARG A N 1
ATOM 564 C CA . ARG A 1 72 ? -27.611 -5.285 23.956 1.00 79.38 72 ARG A CA 1
ATOM 565 C C . ARG A 1 72 ? -27.987 -4.989 25.408 1.00 79.38 72 ARG A C 1
ATOM 567 O O . ARG A 1 72 ? -28.828 -5.678 25.968 1.00 79.38 72 ARG A O 1
ATOM 574 N N . LYS A 1 73 ? -27.349 -3.990 26.032 1.00 68.25 73 LYS A N 1
ATOM 575 C CA . LYS A 1 73 ? -27.627 -3.591 27.426 1.00 68.25 73 LYS A CA 1
ATOM 576 C C . LYS A 1 73 ? -28.966 -2.870 27.582 1.00 68.25 73 LYS A C 1
ATOM 578 O O . LYS A 1 73 ? -29.579 -2.952 28.641 1.00 68.25 73 LYS A O 1
ATOM 583 N N . ARG A 1 74 ? -29.438 -2.192 26.533 1.00 61.50 74 ARG A N 1
ATOM 584 C CA . ARG A 1 74 ? -30.839 -1.779 26.415 1.00 61.50 74 ARG A CA 1
ATOM 585 C C . ARG A 1 74 ? -31.657 -3.024 26.067 1.00 61.50 74 ARG A C 1
ATOM 587 O O . ARG A 1 74 ? -31.912 -3.281 24.897 1.00 61.50 74 ARG A O 1
ATOM 594 N N . GLY A 1 75 ? -32.008 -3.820 27.077 1.00 54.94 75 GLY A N 1
ATOM 595 C CA . GLY A 1 75 ? -32.996 -4.891 26.921 1.00 54.94 75 GLY A CA 1
ATOM 596 C C . GLY A 1 75 ? -34.289 -4.375 26.265 1.00 54.94 75 GLY A C 1
ATOM 597 O O . GLY A 1 75 ? -34.472 -3.154 26.161 1.00 54.94 75 GLY A O 1
ATOM 598 N N . PRO A 1 76 ? -35.187 -5.269 25.804 1.00 51.75 76 PRO A N 1
ATOM 599 C CA . PRO A 1 76 ? -36.476 -4.857 25.258 1.00 51.75 76 PRO A CA 1
ATOM 600 C C . PRO A 1 76 ? -37.119 -3.877 26.241 1.00 51.75 76 PRO A C 1
ATOM 602 O O . PRO A 1 76 ? -37.197 -4.158 27.438 1.00 51.75 76 PRO A O 1
ATOM 605 N N . LYS A 1 77 ? -37.464 -2.681 25.749 1.00 52.78 77 LYS A N 1
ATOM 606 C CA . LYS A 1 77 ? -38.125 -1.646 26.544 1.00 52.78 77 LYS A CA 1
ATOM 607 C C . LYS A 1 77 ? -39.245 -2.292 27.352 1.00 52.78 77 LYS A C 1
ATOM 609 O O . LYS A 1 77 ? -40.086 -2.973 26.777 1.00 52.78 77 LYS A O 1
ATOM 614 N N . ALA A 1 78 ? -39.202 -2.046 28.657 1.00 53.25 78 ALA A N 1
ATOM 615 C CA . ALA A 1 78 ? -40.336 -1.938 29.557 1.00 5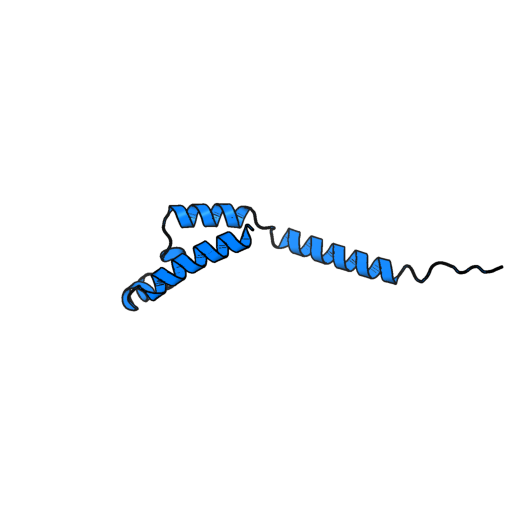3.25 78 ALA A CA 1
ATOM 616 C C . ALA A 1 78 ? -41.702 -2.094 28.860 1.00 53.25 78 ALA A C 1
ATOM 618 O O . ALA A 1 78 ? -42.300 -1.109 28.440 1.00 53.25 78 ALA A O 1
ATOM 619 N N . ASN A 1 79 ? -42.210 -3.324 28.793 1.00 49.59 79 ASN A N 1
ATOM 620 C CA . ASN A 1 79 ? -43.649 -3.536 28.851 1.00 49.59 79 ASN A CA 1
ATOM 621 C C . ASN A 1 79 ? -44.012 -3.517 30.337 1.00 49.59 79 ASN A C 1
ATOM 623 O O . ASN A 1 79 ? -44.227 -4.551 30.961 1.00 49.59 79 ASN A O 1
ATOM 627 N N . SER A 1 80 ? -44.016 -2.313 30.912 1.00 52.47 80 SER A N 1
ATOM 628 C CA . SER A 1 80 ? -44.886 -2.006 32.040 1.00 52.47 80 SER A CA 1
ATOM 629 C C . SER A 1 80 ? -46.312 -2.040 31.493 1.00 52.47 80 SER A C 1
ATOM 631 O O . SER A 1 80 ? -46.832 -1.025 31.030 1.00 52.47 80 SER A O 1
ATOM 633 N N . VAL A 1 81 ? -46.889 -3.236 31.433 1.00 46.03 81 VAL A N 1
ATOM 634 C CA . VAL A 1 81 ? -48.334 -3.388 31.307 1.00 46.03 81 VAL A CA 1
ATOM 635 C C . VAL A 1 81 ? -48.869 -3.336 32.730 1.00 46.03 81 VAL A C 1
ATOM 637 O O . VAL A 1 81 ? -48.390 -4.063 33.600 1.00 46.03 81 VAL A O 1
ATOM 640 N N . VAL A 1 82 ? -49.754 -2.362 32.918 1.00 40.00 82 VAL A N 1
ATOM 641 C CA . VAL A 1 82 ? -50.586 -2.097 34.095 1.00 40.00 82 VAL A CA 1
ATOM 642 C C . VAL A 1 82 ? -51.311 -3.360 34.546 1.00 40.00 82 VAL A C 1
ATOM 644 O O . VAL A 1 82 ? -51.761 -4.112 33.652 1.00 40.00 82 VAL A O 1
#

Secondary structure (DSSP, 8-state):
-HHHHHHHHHHHHHHHHHHS-HHHHHHTTT-GGGGS-HHHHHHHHHHHTTSPPHHHHHHHHHHHHHHHHHHHHS-S------